Protein AF-A0A2A4N7I0-F1 (afdb_monomer_lite)

Structure (mmCIF, N/CA/C/O backbone):
data_AF-A0A2A4N7I0-F1
#
_entry.id   AF-A0A2A4N7I0-F1
#
loop_
_atom_site.group_PDB
_atom_site.id
_atom_site.type_symbol
_atom_site.label_atom_id
_atom_site.label_alt_id
_atom_site.label_comp_id
_atom_site.label_asym_id
_atom_site.label_entity_id
_atom_site.label_seq_id
_atom_site.pdbx_PDB_ins_code
_atom_site.Cartn_x
_atom_site.Cartn_y
_atom_site.Cartn_z
_atom_site.occupancy
_atom_site.B_iso_or_equiv
_atom_site.auth_seq_id
_atom_site.auth_comp_id
_atom_site.auth_asym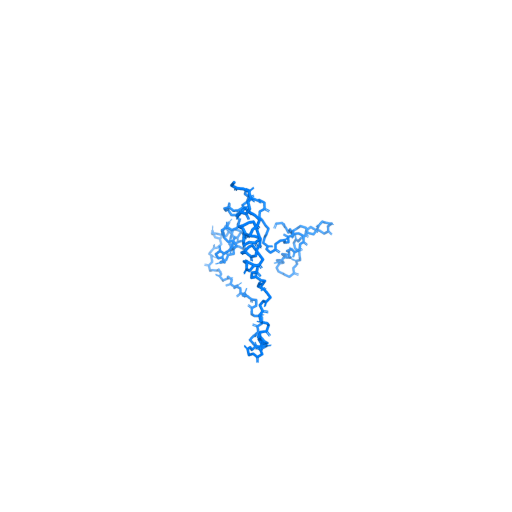_id
_atom_site.auth_atom_id
_atom_site.pdbx_PDB_model_num
ATOM 1 N N . MET A 1 1 ? 54.906 6.670 -34.200 1.00 59.84 1 MET A N 1
ATOM 2 C CA . MET A 1 1 ? 54.123 6.316 -32.990 1.00 59.84 1 MET A CA 1
ATOM 3 C C . MET A 1 1 ? 52.773 5.625 -33.280 1.00 59.84 1 MET A C 1
ATOM 5 O O . MET A 1 1 ? 52.002 5.450 -32.356 1.00 59.84 1 MET A O 1
ATOM 9 N N . LYS A 1 2 ? 52.462 5.188 -34.520 1.00 63.06 2 LYS A N 1
ATOM 10 C CA . LYS A 1 2 ? 51.141 4.603 -34.872 1.00 63.06 2 LYS A CA 1
ATOM 11 C C . LYS A 1 2 ? 51.090 3.060 -34.897 1.00 63.06 2 LYS A C 1
ATOM 13 O O . LYS A 1 2 ? 50.013 2.491 -34.987 1.00 63.06 2 LYS A O 1
ATOM 18 N N . ARG A 1 3 ? 52.243 2.379 -34.803 1.00 65.44 3 ARG A N 1
ATOM 19 C CA . ARG A 1 3 ? 52.352 0.906 -34.889 1.00 65.44 3 ARG A CA 1
ATOM 20 C C . ARG A 1 3 ? 51.964 0.175 -33.593 1.00 65.44 3 ARG A C 1
ATOM 22 O O . ARG A 1 3 ? 51.535 -0.965 -33.664 1.00 65.44 3 ARG A O 1
ATOM 29 N N . SER A 1 4 ? 52.057 0.837 -32.436 1.00 75.56 4 SER A N 1
ATOM 30 C CA . SER A 1 4 ? 51.628 0.291 -31.136 1.00 75.56 4 SER A CA 1
ATOM 31 C C . SER A 1 4 ? 50.154 0.563 -30.807 1.00 75.56 4 SER A C 1
ATOM 33 O O . SER A 1 4 ? 49.634 0.002 -29.850 1.00 75.56 4 SER A O 1
ATOM 35 N N . LEU A 1 5 ? 49.468 1.403 -31.592 1.00 76.38 5 LEU A N 1
ATOM 36 C CA . LEU A 1 5 ? 48.081 1.798 -31.326 1.00 76.38 5 LEU A CA 1
ATOM 37 C C . LEU A 1 5 ? 47.075 0.700 -31.712 1.00 76.38 5 LEU A C 1
ATOM 39 O O . LEU A 1 5 ? 46.079 0.507 -31.027 1.00 76.38 5 LEU A O 1
ATOM 43 N N . PHE A 1 6 ? 47.362 -0.055 -32.776 1.00 79.94 6 PHE A N 1
ATOM 44 C CA . PHE A 1 6 ? 46.517 -1.158 -33.241 1.00 79.94 6 PHE A CA 1
ATOM 45 C C . PHE A 1 6 ? 46.392 -2.319 -32.229 1.00 79.94 6 PHE A C 1
ATOM 47 O O . PHE A 1 6 ? 45.262 -2.691 -31.916 1.00 79.94 6 PHE A O 1
ATOM 54 N N . PRO A 1 7 ? 47.486 -2.856 -31.640 1.00 81.81 7 PRO A N 1
ATOM 55 C CA . PRO A 1 7 ? 47.355 -3.888 -30.607 1.00 81.81 7 PRO A CA 1
ATOM 56 C C . PRO A 1 7 ? 46.713 -3.354 -29.315 1.00 81.81 7 PRO A C 1
ATOM 58 O O . PRO A 1 7 ? 46.043 -4.104 -28.611 1.00 81.81 7 PRO A O 1
ATOM 61 N N . LEU A 1 8 ? 46.860 -2.058 -29.019 1.00 82.81 8 LEU A N 1
ATOM 62 C CA . LEU A 1 8 ? 46.250 -1.424 -27.848 1.00 82.81 8 LEU A CA 1
ATOM 63 C C . LEU A 1 8 ? 44.728 -1.272 -28.004 1.00 82.81 8 LEU A C 1
ATOM 65 O O . LEU A 1 8 ? 43.986 -1.532 -27.061 1.00 82.81 8 LEU A O 1
ATOM 69 N N . LEU A 1 9 ? 44.254 -0.934 -29.206 1.00 82.06 9 LEU A N 1
ATOM 70 C CA . LEU A 1 9 ? 42.825 -0.903 -29.522 1.00 82.06 9 LEU A CA 1
ATOM 71 C C . LEU A 1 9 ? 42.211 -2.313 -29.482 1.00 82.06 9 LEU A C 1
ATOM 73 O O . LEU A 1 9 ? 41.126 -2.494 -28.938 1.00 82.06 9 LEU A O 1
ATOM 77 N N . PHE A 1 10 ? 42.926 -3.314 -30.007 1.00 82.62 10 PHE A N 1
ATOM 78 C CA . PHE A 1 10 ? 42.494 -4.715 -29.969 1.00 82.62 10 PHE A CA 1
ATOM 79 C C . PHE A 1 10 ? 42.381 -5.243 -28.529 1.00 82.62 10 PHE A C 1
ATOM 81 O O . PHE A 1 10 ? 41.400 -5.898 -28.182 1.00 82.62 10 PHE A O 1
ATOM 88 N N . SER A 1 11 ? 43.338 -4.878 -27.669 1.00 82.75 11 SER A N 1
ATOM 89 C CA . SER A 1 11 ? 43.296 -5.167 -26.231 1.00 82.75 11 SER A CA 1
ATOM 90 C C . SER A 1 11 ? 42.081 -4.524 -25.549 1.00 82.75 11 SER A C 1
ATOM 92 O O . SER A 1 11 ? 41.328 -5.219 -24.867 1.00 82.75 11 SER A O 1
ATOM 94 N N . LEU A 1 12 ? 41.800 -3.239 -25.806 1.00 80.19 12 LEU A N 1
ATOM 95 C CA . LEU A 1 12 ? 40.627 -2.569 -25.229 1.00 80.19 12 LEU A CA 1
ATOM 96 C C . LEU A 1 12 ? 39.304 -3.233 -25.634 1.00 80.19 12 LEU A C 1
ATOM 98 O O . LEU A 1 12 ? 38.440 -3.421 -24.783 1.00 80.19 12 LEU A O 1
ATOM 102 N N . VAL A 1 13 ? 39.141 -3.611 -26.905 1.00 81.69 13 VAL A N 1
ATOM 103 C CA . VAL A 1 13 ? 37.918 -4.280 -27.386 1.00 81.69 13 VAL A CA 1
ATOM 104 C C . VAL A 1 13 ? 37.733 -5.645 -26.718 1.00 81.69 13 VAL A C 1
ATOM 106 O O . VAL A 1 13 ? 36.616 -5.996 -26.343 1.00 81.69 13 VAL A O 1
ATOM 109 N N . SER A 1 14 ? 38.820 -6.391 -26.505 1.00 77.44 14 SER A N 1
ATOM 110 C CA . SER A 1 14 ? 38.760 -7.684 -25.815 1.00 77.44 14 SER A CA 1
ATOM 111 C C . SER A 1 14 ? 38.336 -7.561 -24.346 1.00 77.44 14 SER A C 1
ATOM 113 O O . SER A 1 14 ? 37.576 -8.400 -23.870 1.00 77.44 14 SER A O 1
ATOM 115 N N . LEU A 1 15 ? 38.729 -6.486 -23.648 1.00 75.44 15 LEU A N 1
ATOM 116 C CA . LEU A 1 15 ? 38.289 -6.225 -22.271 1.00 75.44 15 LEU A CA 1
ATOM 117 C C . LEU A 1 15 ? 36.779 -5.958 -22.179 1.00 75.44 15 LEU A C 1
ATOM 119 O O . LEU A 1 15 ? 36.137 -6.424 -21.242 1.00 75.44 15 LEU A O 1
ATOM 123 N N . TYR A 1 16 ? 36.199 -5.247 -23.152 1.00 72.94 16 TYR A N 1
ATOM 124 C CA . TYR A 1 16 ? 34.754 -4.986 -23.176 1.00 72.94 16 TYR A CA 1
ATOM 125 C C . TYR A 1 16 ? 33.923 -6.263 -23.370 1.00 72.94 16 TYR A C 1
ATOM 127 O O . TYR A 1 16 ? 32.845 -6.370 -22.792 1.00 72.9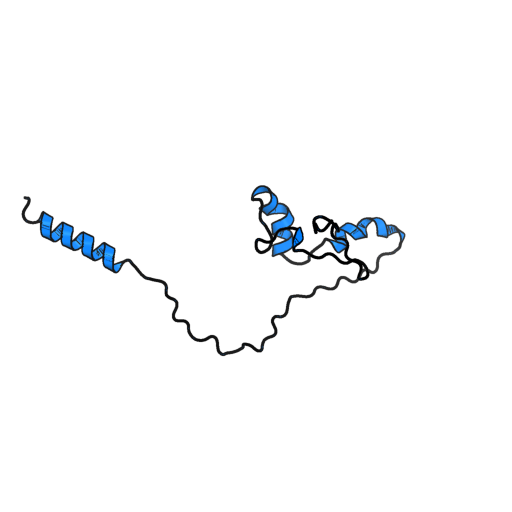4 16 TYR A O 1
ATOM 135 N N . ALA A 1 17 ? 34.417 -7.240 -24.137 1.00 68.94 17 ALA A N 1
ATOM 136 C CA . ALA A 1 17 ? 33.706 -8.497 -24.381 1.00 68.94 17 ALA A CA 1
ATOM 137 C C . ALA A 1 17 ? 33.682 -9.432 -23.154 1.00 68.94 17 ALA A C 1
ATOM 139 O O . ALA A 1 17 ? 32.698 -10.135 -22.947 1.00 68.94 17 ALA A O 1
ATOM 140 N N . PHE A 1 18 ? 34.728 -9.419 -22.318 1.00 71.25 18 PHE A N 1
ATOM 141 C CA . PHE A 1 18 ? 34.786 -10.223 -21.087 1.00 71.25 18 PHE A CA 1
ATOM 142 C C . PHE A 1 18 ? 33.936 -9.665 -19.934 1.00 71.25 18 PHE A C 1
ATOM 144 O O . PHE A 1 18 ? 33.701 -10.381 -18.969 1.00 71.25 18 PHE A O 1
ATOM 151 N N . SER A 1 19 ? 33.462 -8.416 -20.015 1.00 62.25 19 SER A N 1
ATOM 152 C CA . SER A 1 19 ? 32.665 -7.785 -18.949 1.00 62.25 19 SER A CA 1
ATOM 153 C C . SER A 1 19 ? 31.161 -8.083 -19.035 1.00 62.25 19 SER A C 1
ATOM 155 O O . SER A 1 19 ? 30.382 -7.507 -18.273 1.00 62.25 19 SER A O 1
ATOM 157 N N . GLN A 1 20 ? 30.726 -8.926 -19.973 1.00 68.31 20 GLN A N 1
ATOM 158 C CA . GLN A 1 20 ? 29.317 -9.266 -20.150 1.00 68.31 20 GLN A CA 1
ATOM 159 C C . GLN A 1 20 ? 28.968 -10.538 -19.362 1.00 68.31 20 GLN A C 1
ATOM 161 O O . GLN A 1 20 ? 28.799 -11.613 -19.933 1.00 68.31 20 GLN A O 1
ATOM 166 N N . ASP A 1 21 ? 28.837 -10.409 -18.041 1.00 58.81 21 ASP A N 1
ATOM 167 C CA . ASP A 1 21 ? 28.183 -11.432 -17.225 1.00 58.81 21 ASP A CA 1
ATOM 168 C C . ASP A 1 21 ? 26.685 -11.414 -17.550 1.00 58.81 21 ASP A C 1
ATOM 170 O O . ASP A 1 21 ? 25.942 -10.499 -17.191 1.00 58.81 21 ASP A O 1
ATOM 174 N N . SER A 1 22 ? 26.237 -12.414 -18.303 1.00 53.28 22 SER A N 1
ATOM 175 C CA . SER A 1 22 ? 24.813 -12.689 -18.434 1.00 53.28 22 SER A CA 1
ATOM 176 C C . SER A 1 22 ? 24.386 -13.429 -17.176 1.00 53.28 22 SER A C 1
ATOM 178 O O . SER A 1 22 ? 24.701 -14.607 -17.023 1.00 53.28 22 SER A O 1
ATOM 180 N N . ASP A 1 23 ? 23.637 -12.761 -16.299 1.00 55.66 23 ASP A N 1
ATOM 181 C CA . ASP A 1 23 ? 22.860 -13.399 -15.232 1.00 55.66 23 ASP A CA 1
ATOM 182 C C . ASP A 1 23 ? 21.734 -14.264 -15.838 1.00 55.66 23 ASP A C 1
ATOM 184 O O . ASP A 1 23 ? 20.544 -14.090 -15.568 1.00 55.66 23 ASP A O 1
ATOM 188 N N . THR A 1 24 ? 22.074 -15.255 -16.662 1.00 55.59 24 THR A N 1
ATOM 189 C CA . THR A 1 24 ? 21.239 -16.443 -16.794 1.00 55.59 24 THR A CA 1
ATOM 190 C C . THR A 1 24 ? 21.485 -17.252 -15.539 1.00 55.59 24 THR A C 1
ATOM 192 O O . THR A 1 24 ? 22.331 -18.144 -15.497 1.00 55.59 24 THR A O 1
ATOM 195 N N . LYS A 1 25 ? 20.764 -16.849 -14.488 1.00 53.12 25 LYS A N 1
ATOM 196 C CA . LYS A 1 25 ? 20.591 -17.588 -13.245 1.00 53.12 25 LYS A CA 1
ATOM 197 C C . LYS A 1 25 ? 20.537 -19.065 -13.595 1.00 53.12 25 LYS A C 1
ATOM 199 O O . LYS A 1 25 ? 19.654 -19.484 -14.343 1.00 53.12 25 LYS A O 1
ATOM 204 N N . ASN A 1 26 ? 21.484 -19.835 -13.069 1.00 53.00 26 ASN A N 1
ATOM 205 C CA . ASN A 1 26 ? 21.304 -21.268 -12.944 1.00 53.00 26 ASN A CA 1
ATOM 206 C C . ASN A 1 26 ? 19.917 -21.457 -12.328 1.00 53.00 26 ASN A C 1
ATOM 208 O O . ASN A 1 26 ? 19.702 -21.088 -11.172 1.00 53.00 26 ASN A O 1
ATOM 212 N N . ILE A 1 27 ? 18.966 -21.947 -13.123 1.00 58.53 27 ILE A N 1
ATOM 213 C CA . ILE A 1 27 ? 17.682 -22.425 -12.629 1.00 58.53 27 ILE A CA 1
ATOM 214 C C . ILE A 1 27 ? 18.036 -23.721 -11.904 1.00 58.53 27 ILE A C 1
ATOM 216 O O . ILE A 1 27 ? 17.926 -24.818 -12.441 1.00 58.53 27 ILE A O 1
ATOM 220 N N . LEU A 1 28 ? 18.588 -23.567 -10.701 1.00 55.56 28 LEU A N 1
ATOM 221 C CA . LEU A 1 28 ? 18.522 -24.586 -9.682 1.00 55.56 28 LEU A CA 1
ATOM 222 C C . LEU A 1 28 ? 17.032 -24.772 -9.466 1.00 55.56 28 LEU A C 1
ATOM 224 O O . LEU A 1 28 ? 16.332 -23.858 -9.036 1.00 55.56 28 LEU A O 1
ATOM 228 N N . SER A 1 29 ? 16.550 -25.917 -9.918 1.00 56.22 29 SER A N 1
ATOM 229 C CA . SER A 1 29 ? 15.194 -26.379 -9.733 1.00 56.22 29 SER A CA 1
ATOM 230 C C . SER A 1 29 ? 14.852 -26.222 -8.253 1.00 56.22 29 SER A C 1
ATOM 232 O O . SER A 1 29 ? 15.330 -27.001 -7.427 1.00 56.22 29 SER A O 1
ATOM 234 N N . ASP A 1 30 ? 14.050 -25.211 -7.914 1.00 53.44 30 ASP A N 1
ATOM 235 C CA . ASP A 1 30 ? 13.411 -25.085 -6.605 1.00 53.44 30 ASP A CA 1
ATOM 236 C C . ASP A 1 30 ? 12.429 -26.256 -6.485 1.00 53.44 30 ASP A C 1
ATOM 238 O O . ASP A 1 30 ? 11.252 -26.187 -6.828 1.00 53.44 30 ASP A O 1
ATOM 242 N N . SER A 1 31 ? 12.960 -27.416 -6.114 1.00 63.44 31 SER A N 1
ATOM 243 C CA . SER A 1 31 ? 12.225 -28.667 -5.918 1.00 63.44 31 SER A CA 1
ATOM 244 C C . SER A 1 31 ? 12.253 -29.097 -4.453 1.00 63.44 31 SER A C 1
ATOM 246 O O . SER A 1 31 ? 12.228 -30.283 -4.146 1.00 63.44 31 SER A O 1
ATOM 248 N N . ILE A 1 32 ? 12.285 -28.111 -3.554 1.00 57.22 32 ILE A N 1
ATOM 249 C CA . ILE A 1 32 ? 11.993 -28.198 -2.118 1.00 57.22 32 ILE A CA 1
ATOM 250 C C . ILE A 1 32 ? 11.433 -26.797 -1.775 1.00 57.22 32 ILE A C 1
ATOM 252 O O . ILE A 1 32 ? 12.206 -25.869 -1.620 1.00 57.22 32 ILE A O 1
ATOM 256 N N . SER A 1 33 ? 10.144 -26.453 -1.804 1.00 51.28 33 SER A N 1
ATOM 257 C CA . SER A 1 33 ? 8.950 -27.154 -1.345 1.00 51.28 33 SER A CA 1
ATOM 258 C C . SER A 1 33 ? 7.710 -26.507 -1.986 1.00 51.28 33 SER A C 1
ATOM 260 O O . SER A 1 33 ? 7.114 -25.593 -1.422 1.00 51.28 33 SER A O 1
ATOM 262 N N . ALA A 1 34 ? 7.261 -27.006 -3.139 1.00 51.16 34 ALA A N 1
ATOM 263 C CA . ALA A 1 34 ? 6.003 -26.595 -3.789 1.00 51.16 34 ALA A CA 1
ATOM 264 C C . ALA A 1 34 ? 4.725 -27.028 -3.019 1.00 51.16 34 ALA A C 1
ATOM 266 O O . ALA A 1 34 ? 3.639 -27.095 -3.588 1.00 51.16 34 ALA A O 1
ATOM 267 N N . LEU A 1 35 ? 4.863 -27.347 -1.726 1.00 52.81 35 LEU A N 1
ATOM 268 C CA . LEU A 1 35 ? 3.795 -27.731 -0.799 1.00 52.81 35 LEU A CA 1
ATOM 269 C C . LEU A 1 35 ? 3.730 -26.837 0.445 1.00 52.81 35 LEU A C 1
ATOM 271 O O . LEU A 1 35 ? 2.896 -27.076 1.315 1.00 52.81 35 LEU A O 1
ATOM 275 N N . GLN A 1 36 ? 4.566 -25.802 0.548 1.00 52.22 36 GLN A N 1
ATOM 276 C CA . GLN A 1 36 ? 4.239 -24.710 1.454 1.00 52.22 36 GLN A CA 1
ATOM 277 C C . GLN A 1 36 ? 3.157 -23.911 0.743 1.00 52.22 36 GLN A C 1
ATOM 279 O O . GLN A 1 36 ? 3.424 -23.300 -0.292 1.00 52.22 36 GLN A O 1
ATOM 284 N N . LEU A 1 37 ? 1.921 -24.045 1.232 1.00 55.78 37 LEU A N 1
ATOM 285 C CA . LEU A 1 37 ? 0.765 -23.311 0.746 1.00 55.78 37 LEU A CA 1
ATOM 286 C C . LEU A 1 37 ? 1.201 -21.892 0.378 1.00 55.78 37 LEU A C 1
ATOM 288 O O . LEU A 1 37 ? 1.891 -21.223 1.146 1.00 55.78 37 LEU A O 1
ATOM 292 N N . SER A 1 38 ? 0.769 -21.434 -0.792 1.00 53.31 38 SER A N 1
ATOM 293 C CA . SER A 1 38 ? 0.609 -20.012 -1.065 1.00 53.31 38 SER A CA 1
ATOM 294 C C . SER A 1 38 ? -0.372 -19.470 -0.010 1.00 53.31 38 SER A C 1
ATOM 296 O O . SER A 1 38 ? -1.573 -19.350 -0.248 1.00 53.31 38 SER A O 1
ATOM 298 N N . GLU A 1 39 ? 0.123 -19.241 1.203 1.00 63.38 39 GLU A N 1
ATOM 299 C CA . GLU A 1 39 ? -0.583 -18.621 2.310 1.00 63.38 39 GLU A CA 1
ATOM 300 C C . GLU A 1 39 ? -0.685 -17.152 1.949 1.00 63.38 39 GLU A C 1
ATOM 302 O O . GLU A 1 39 ? 0.192 -16.334 2.219 1.00 63.38 39 GLU A O 1
ATOM 307 N N . ILE A 1 40 ? -1.764 -16.833 1.240 1.00 67.31 40 ILE A N 1
ATOM 308 C CA . ILE A 1 40 ? -2.225 -15.461 1.132 1.00 67.31 40 ILE A CA 1
ATOM 309 C C . ILE A 1 40 ? -2.460 -15.017 2.582 1.00 67.31 40 ILE A C 1
ATOM 311 O O . ILE A 1 40 ? -3.279 -15.641 3.262 1.00 67.31 40 ILE A O 1
ATOM 315 N N . PRO A 1 41 ? -1.740 -14.003 3.091 1.00 64.12 41 PRO A N 1
ATOM 316 C CA . PRO A 1 41 ? -1.915 -13.563 4.464 1.00 64.12 41 PRO A CA 1
ATOM 317 C C . PRO A 1 41 ? -3.350 -13.058 4.632 1.00 64.12 41 PRO A C 1
ATOM 319 O O . PRO A 1 41 ? -3.730 -12.039 4.057 1.00 64.12 41 PRO A O 1
ATOM 322 N N . ALA A 1 42 ? -4.155 -13.802 5.390 1.00 68.12 42 ALA A N 1
ATOM 323 C CA . ALA A 1 42 ? -5.510 -13.421 5.752 1.00 68.12 42 ALA A CA 1
ATOM 324 C C . ALA A 1 42 ? -5.472 -12.742 7.124 1.00 68.12 42 ALA A C 1
ATOM 326 O O . ALA A 1 42 ? -5.008 -13.324 8.103 1.00 68.12 42 ALA A O 1
ATOM 327 N N . PHE A 1 43 ? -5.942 -11.499 7.189 1.00 66.88 43 PHE A N 1
ATOM 328 C CA . PHE A 1 43 ? -6.028 -10.728 8.424 1.00 66.88 43 PHE A CA 1
ATOM 329 C C . PHE A 1 43 ? -7.496 -10.570 8.814 1.00 66.88 43 PHE A C 1
ATOM 331 O O . PHE A 1 43 ? -8.306 -10.111 8.011 1.00 66.88 43 PHE A O 1
ATOM 338 N N . SER A 1 44 ? -7.838 -10.957 10.041 1.00 74.31 44 SER A N 1
ATOM 339 C CA . SER A 1 44 ? -9.171 -10.774 10.615 1.00 74.31 44 SER A CA 1
ATOM 340 C C . SER A 1 44 ? -9.121 -9.704 11.701 1.00 74.31 44 SER A C 1
ATOM 342 O O . SER A 1 44 ? -8.339 -9.824 12.644 1.00 74.31 44 SER A O 1
ATOM 344 N N . ILE A 1 45 ? -9.976 -8.689 11.591 1.00 72.25 45 ILE A N 1
ATOM 345 C CA . ILE A 1 45 ? -10.146 -7.648 12.609 1.00 72.25 45 ILE A CA 1
ATOM 346 C C . ILE A 1 45 ? -11.386 -7.997 13.432 1.00 72.25 45 ILE A C 1
ATOM 348 O O . ILE A 1 45 ? -12.477 -8.110 12.879 1.00 72.25 45 ILE A O 1
ATOM 352 N N . SER A 1 46 ? -11.225 -8.154 14.746 1.00 75.69 46 SER A N 1
ATOM 353 C CA . SER A 1 46 ? -12.331 -8.202 15.706 1.00 75.69 46 SER A CA 1
ATOM 354 C C . SER A 1 46 ? -12.404 -6.876 16.453 1.00 75.69 46 SER A C 1
ATOM 356 O O . SER A 1 46 ? -11.378 -6.329 16.860 1.00 75.69 46 SER A O 1
ATOM 358 N N . THR A 1 47 ? -13.610 -6.352 16.630 1.00 71.19 47 THR A N 1
ATOM 359 C CA . THR A 1 47 ? -13.841 -5.029 17.202 1.00 71.19 47 THR A CA 1
ATOM 360 C C . THR A 1 47 ? -14.846 -5.141 18.348 1.00 71.19 47 THR A C 1
ATOM 362 O O . THR A 1 47 ? -15.980 -5.554 18.126 1.00 71.19 47 THR A O 1
ATOM 365 N N . ASP A 1 48 ? -14.428 -4.725 19.548 1.00 71.38 48 ASP A N 1
ATOM 366 C CA . ASP A 1 48 ? -15.239 -4.682 20.777 1.00 71.38 48 ASP A CA 1
ATOM 367 C C . ASP A 1 48 ? -15.681 -3.236 21.101 1.00 71.38 48 ASP A C 1
ATOM 369 O O . ASP A 1 48 ? -15.547 -2.760 22.229 1.00 71.38 48 ASP A O 1
ATOM 373 N N . ILE A 1 49 ? -16.133 -2.474 20.097 1.00 64.75 49 ILE A N 1
ATOM 374 C CA . ILE A 1 49 ? -16.525 -1.066 20.298 1.00 64.75 49 ILE A CA 1
ATOM 375 C C . ILE A 1 49 ? -17.971 -0.948 20.784 1.00 64.75 49 ILE A C 1
ATOM 377 O O . ILE A 1 49 ? -18.885 -1.586 20.264 1.00 64.75 49 ILE A O 1
ATOM 381 N N . SER A 1 50 ? -18.180 -0.080 21.772 1.00 65.12 50 SER A N 1
ATOM 382 C CA . SER A 1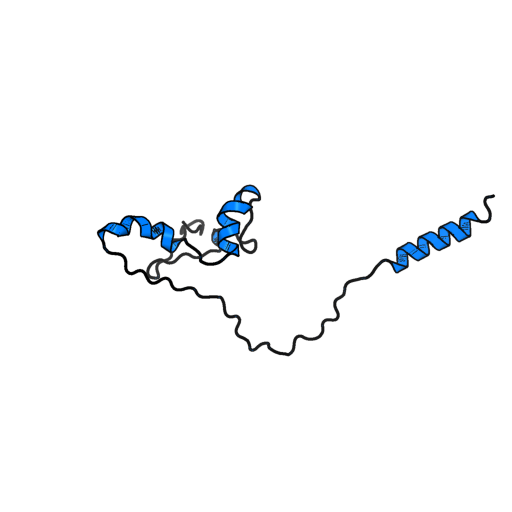 50 ? -19.512 0.314 22.240 1.00 65.12 50 SER A CA 1
ATOM 383 C C . SER A 1 50 ? -20.186 1.234 21.212 1.00 65.12 50 SER A C 1
ATOM 385 O O . SER A 1 50 ? -19.501 2.014 20.552 1.00 65.12 50 SER A O 1
ATOM 387 N N . GLU A 1 51 ? -21.519 1.190 21.079 1.00 64.56 51 GLU A N 1
ATOM 388 C CA . GLU A 1 51 ? -22.269 1.893 20.012 1.00 64.56 51 GLU A CA 1
ATOM 389 C C . GLU A 1 51 ? -21.972 3.403 19.900 1.00 64.56 51 GLU A C 1
ATOM 391 O O . GLU A 1 51 ? -22.037 3.974 18.808 1.00 64.56 51 GLU A O 1
ATOM 396 N N . THR A 1 52 ? -21.560 4.038 21.001 1.00 64.38 52 THR A N 1
ATOM 397 C CA . THR A 1 52 ? -21.160 5.452 21.074 1.00 64.38 52 THR A CA 1
ATOM 398 C C . THR A 1 52 ? -19.881 5.779 20.281 1.00 64.38 52 THR A C 1
ATOM 400 O O . THR A 1 52 ? -19.712 6.917 19.852 1.00 64.38 52 THR A O 1
ATOM 403 N N . GLU A 1 53 ? -18.999 4.805 20.026 1.00 63.88 53 GLU A N 1
ATOM 404 C CA . GLU A 1 53 ? -17.740 4.973 19.270 1.00 63.88 53 GLU A CA 1
ATOM 405 C C . GLU A 1 53 ? -17.824 4.456 17.816 1.00 63.88 53 GLU A C 1
ATOM 407 O O . GLU A 1 53 ? -16.845 4.487 17.068 1.00 63.88 53 GLU A O 1
ATOM 412 N N . SER A 1 54 ? -19.009 4.022 17.368 1.00 63.88 54 SER A N 1
ATOM 413 C CA . SER A 1 54 ? -19.223 3.380 16.056 1.00 63.88 54 SER A CA 1
ATOM 414 C C . SER A 1 54 ? -19.008 4.284 14.831 1.00 63.88 54 SER A C 1
ATOM 416 O O . SER A 1 54 ? -18.949 3.801 13.701 1.00 63.88 54 SER A O 1
ATOM 418 N N . GLN 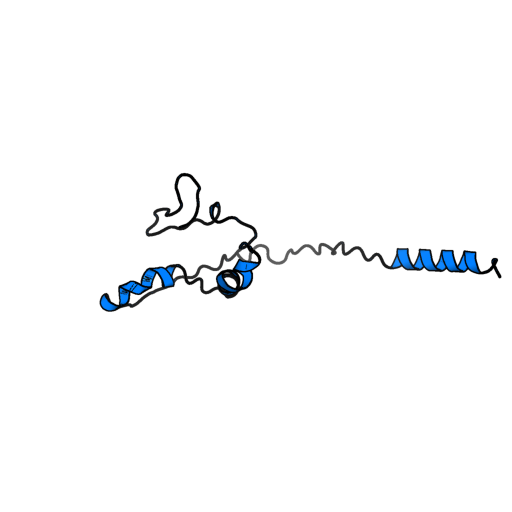A 1 55 ? -18.825 5.593 15.018 1.00 68.62 55 GLN A N 1
ATOM 419 C CA . GLN A 1 55 ? -18.649 6.548 13.915 1.00 68.62 55 GLN A CA 1
ATOM 420 C C . GLN A 1 55 ? -17.286 6.416 13.197 1.00 68.62 55 GLN A C 1
ATOM 422 O O . GLN A 1 55 ? -17.105 6.987 12.123 1.00 68.62 55 GLN A O 1
ATOM 427 N N . GLY A 1 56 ? -16.333 5.652 13.751 1.00 66.56 56 GLY A N 1
ATOM 428 C CA . GLY A 1 56 ? -14.989 5.442 13.185 1.00 66.56 56 GLY A CA 1
ATOM 429 C C . GLY A 1 56 ? -14.782 4.150 12.378 1.00 66.56 56 GLY A C 1
ATOM 430 O O . GLY A 1 56 ? -13.669 3.898 11.913 1.00 66.56 56 GLY A O 1
ATOM 431 N N . VAL A 1 57 ? -15.813 3.316 12.201 1.00 66.00 57 VAL A N 1
ATOM 432 C CA . VAL A 1 57 ? -15.660 1.936 11.689 1.00 66.00 57 VAL A CA 1
ATOM 433 C C . VAL A 1 57 ? -15.139 1.873 10.249 1.00 66.00 57 VAL A C 1
ATOM 435 O O . VAL A 1 57 ? -14.323 1.009 9.933 1.00 66.00 57 VAL A O 1
ATOM 438 N N . SER A 1 58 ? -15.513 2.818 9.384 1.00 67.88 58 SER A N 1
ATOM 439 C CA . SER A 1 58 ? -15.061 2.840 7.983 1.00 67.88 58 SER A CA 1
ATOM 440 C C . SER A 1 58 ? -13.540 2.982 7.844 1.00 67.88 58 SER A C 1
ATOM 442 O O . SER A 1 58 ? -12.943 2.402 6.941 1.00 67.88 58 SER A O 1
ATOM 444 N N . GLY A 1 59 ? -12.893 3.701 8.770 1.00 72.50 59 GLY A N 1
ATOM 445 C CA . GLY A 1 59 ? -11.434 3.828 8.801 1.00 72.50 59 GLY A CA 1
ATOM 446 C C . GLY A 1 59 ? -10.734 2.541 9.242 1.00 72.50 59 GLY A C 1
ATOM 447 O O . GLY A 1 59 ? -9.644 2.243 8.761 1.00 72.50 59 GLY A O 1
ATOM 448 N N . LEU A 1 60 ? -11.376 1.753 10.111 1.00 74.75 60 LEU A N 1
ATOM 449 C CA . LEU A 1 60 ? -10.861 0.459 10.566 1.00 74.75 60 LEU A CA 1
ATOM 450 C C . LEU A 1 60 ? -10.955 -0.602 9.468 1.00 74.75 60 LEU A C 1
ATOM 452 O O . LEU A 1 60 ? -9.978 -1.311 9.234 1.00 74.75 60 LEU A O 1
ATOM 456 N N . LEU A 1 61 ? -12.081 -0.659 8.748 1.00 76.38 61 LEU A N 1
ATOM 457 C CA . LEU A 1 61 ? -12.282 -1.582 7.622 1.00 76.38 61 LEU A CA 1
ATOM 458 C C . LEU A 1 61 ? -11.264 -1.363 6.494 1.00 76.38 61 LEU A C 1
ATOM 460 O O . LEU A 1 61 ? -10.854 -2.316 5.837 1.00 76.38 61 LEU A O 1
ATOM 464 N N . GLN A 1 62 ? -10.820 -0.119 6.295 1.00 73.06 62 GLN A N 1
ATOM 465 C CA . GLN A 1 62 ? -9.797 0.222 5.305 1.00 73.06 62 GLN A CA 1
ATOM 466 C C . GLN A 1 62 ? -8.362 0.155 5.865 1.00 73.06 62 GLN A C 1
ATOM 468 O O . GLN A 1 62 ? -7.392 0.269 5.106 1.00 73.06 62 GLN A O 1
ATOM 473 N N . SER A 1 63 ? -8.189 -0.048 7.177 1.00 69.75 63 SER A N 1
ATOM 474 C CA . SER A 1 63 ? -6.869 -0.154 7.802 1.00 69.75 63 SER A CA 1
ATOM 475 C C . SER A 1 63 ? -6.246 -1.522 7.506 1.00 69.75 63 SER A C 1
ATOM 477 O O . SER A 1 63 ? -6.397 -2.503 8.228 1.00 69.75 63 SER A O 1
ATOM 479 N N . SER A 1 64 ? -5.537 -1.608 6.384 1.00 70.00 64 SER A N 1
ATOM 480 C CA . SER A 1 64 ? -4.704 -2.771 6.095 1.00 70.00 64 SER A CA 1
ATOM 481 C C . SER A 1 64 ? -3.511 -2.789 7.056 1.00 70.00 64 SER A C 1
ATOM 483 O O . SER A 1 64 ? -2.730 -1.836 7.104 1.00 70.00 64 SER A O 1
ATOM 485 N N . GLY A 1 65 ? -3.371 -3.870 7.831 1.00 70.00 65 GLY A N 1
ATOM 486 C CA . GLY A 1 65 ? -2.279 -4.074 8.793 1.00 70.00 65 GLY A CA 1
ATOM 487 C C . GLY A 1 65 ? -0.904 -4.323 8.157 1.00 70.00 65 GLY A C 1
ATOM 488 O O . GLY A 1 65 ? 0.090 -4.439 8.870 1.00 70.00 65 GLY A O 1
ATOM 489 N N . ASP A 1 66 ? -0.825 -4.401 6.827 1.00 78.44 66 ASP A N 1
ATOM 490 C CA . ASP A 1 66 ? 0.421 -4.634 6.102 1.00 78.44 66 ASP A CA 1
ATOM 491 C C . ASP A 1 66 ? 1.241 -3.340 5.938 1.00 78.44 66 ASP A C 1
ATOM 493 O O . ASP A 1 66 ? 0.753 -2.308 5.462 1.00 78.44 66 ASP A O 1
ATOM 497 N N . VAL A 1 67 ? 2.531 -3.418 6.280 1.00 79.19 67 VAL A N 1
ATOM 498 C CA . VAL A 1 67 ? 3.522 -2.342 6.129 1.00 79.19 67 VAL A CA 1
ATOM 499 C C . VAL A 1 67 ? 3.587 -1.850 4.683 1.00 79.19 67 VAL A C 1
ATOM 501 O O . VAL A 1 67 ? 3.655 -0.640 4.450 1.00 79.19 67 VAL A O 1
ATOM 504 N N . PHE A 1 68 ? 3.519 -2.754 3.704 1.00 82.75 68 PHE A N 1
ATOM 505 C CA . PHE A 1 68 ? 3.572 -2.372 2.295 1.00 82.75 68 PHE A CA 1
ATOM 506 C C . PHE A 1 68 ? 2.328 -1.579 1.877 1.00 82.75 68 PHE A C 1
ATOM 508 O O . PHE A 1 68 ? 2.449 -0.514 1.262 1.00 82.75 68 PHE A O 1
ATOM 515 N N . SER A 1 69 ? 1.138 -2.057 2.253 1.00 79.56 69 SER A N 1
ATOM 516 C CA . SER A 1 69 ? -0.125 -1.362 1.983 1.00 79.56 69 SER A CA 1
ATOM 517 C C . SER A 1 69 ? -0.162 0.012 2.657 1.00 79.56 69 SER A C 1
ATOM 519 O O . SER A 1 69 ? -0.561 0.999 2.036 1.00 79.56 69 SER A O 1
ATOM 521 N N . ARG A 1 70 ? 0.315 0.107 3.903 1.00 79.94 70 ARG A N 1
ATOM 522 C CA . ARG A 1 70 ? 0.360 1.356 4.673 1.00 79.94 70 ARG A CA 1
ATOM 523 C C . ARG A 1 70 ? 1.259 2.415 4.030 1.00 79.94 70 ARG A C 1
ATOM 525 O O . ARG A 1 70 ? 0.861 3.575 3.932 1.00 79.94 70 ARG A O 1
ATOM 532 N N . ILE A 1 71 ? 2.464 2.040 3.597 1.00 83.25 71 ILE A N 1
ATOM 533 C CA . ILE A 1 71 ? 3.416 2.975 2.969 1.00 83.25 71 ILE A CA 1
ATOM 534 C C . ILE A 1 71 ? 2.917 3.397 1.584 1.00 83.25 71 ILE A C 1
ATOM 536 O O . ILE A 1 71 ? 2.984 4.578 1.233 1.00 83.25 71 ILE A O 1
ATOM 540 N N . THR A 1 72 ? 2.372 2.449 0.822 1.00 80.44 72 THR A N 1
ATOM 541 C CA . THR A 1 72 ? 1.851 2.674 -0.529 1.00 80.44 72 THR A CA 1
ATOM 542 C C . THR A 1 72 ? 0.750 3.732 -0.564 1.00 80.44 72 THR A C 1
ATOM 544 O O . THR A 1 72 ? 0.824 4.651 -1.383 1.00 80.44 72 THR A O 1
ATOM 547 N N . SER A 1 73 ? -0.231 3.654 0.340 1.00 73.94 73 SER A N 1
ATOM 548 C CA . SER A 1 73 ? -1.383 4.566 0.339 1.00 73.94 73 SER A CA 1
ATOM 549 C C . SER A 1 73 ? -1.013 6.030 0.601 1.00 73.94 73 SER A C 1
ATOM 551 O O . SER A 1 73 ? -1.656 6.927 0.055 1.00 73.94 73 SER A O 1
ATOM 553 N N . TYR A 1 74 ? 0.026 6.292 1.402 1.00 75.00 74 TYR A N 1
ATOM 554 C CA . TYR A 1 74 ? 0.418 7.656 1.777 1.00 75.00 74 TYR A CA 1
ATOM 555 C C . TYR A 1 74 ? 1.648 8.163 1.009 1.00 75.00 74 TYR A C 1
ATOM 557 O O . TYR A 1 74 ? 1.592 9.208 0.362 1.00 75.00 74 TYR A O 1
ATOM 565 N N . GLY A 1 75 ? 2.760 7.423 1.047 1.00 83.56 75 GLY A N 1
ATOM 566 C CA . GLY A 1 75 ? 4.055 7.886 0.538 1.00 83.56 75 GLY A CA 1
ATOM 567 C C . GLY A 1 75 ? 4.199 7.797 -0.981 1.00 83.56 75 GLY A C 1
ATOM 568 O O . GLY A 1 75 ? 4.793 8.677 -1.600 1.00 83.56 75 GLY A O 1
ATOM 569 N N . PHE A 1 76 ? 3.621 6.768 -1.607 1.00 85.88 76 PHE A N 1
ATOM 570 C CA . PHE A 1 76 ? 3.783 6.524 -3.047 1.00 85.88 76 PHE A CA 1
ATOM 571 C C . PHE A 1 76 ? 2.626 7.031 -3.913 1.00 85.88 76 PHE A C 1
ATOM 573 O O . PHE A 1 76 ? 2.638 6.867 -5.137 1.00 85.88 76 PHE A O 1
ATOM 580 N N . ARG A 1 77 ? 1.661 7.733 -3.313 1.00 78.94 77 ARG A N 1
ATOM 581 C CA . ARG A 1 77 ? 0.516 8.305 -4.031 1.00 78.94 77 ARG A CA 1
ATOM 582 C C . ARG A 1 77 ? 0.936 9.317 -5.105 1.00 78.94 77 ARG A C 1
ATOM 584 O O . ARG A 1 77 ? 0.371 9.315 -6.195 1.00 78.94 77 ARG A O 1
ATOM 591 N N . SER A 1 78 ? 1.961 10.134 -4.836 1.00 85.94 78 SER A N 1
ATOM 592 C CA . SER A 1 78 ? 2.507 11.103 -5.810 1.00 85.94 78 SER A CA 1
ATOM 593 C C . SER A 1 78 ? 3.139 10.418 -7.031 1.00 85.94 78 SER A C 1
ATOM 595 O O . SER A 1 78 ? 2.999 10.879 -8.163 1.00 85.94 78 SER A O 1
ATOM 597 N N . ALA A 1 79 ? 3.750 9.249 -6.823 1.00 89.19 79 ALA A N 1
ATOM 598 C CA . ALA A 1 79 ? 4.369 8.452 -7.879 1.00 89.19 79 ALA A CA 1
ATOM 599 C C . ALA A 1 79 ? 3.361 7.618 -8.694 1.00 89.19 79 ALA A C 1
ATOM 601 O O . ALA A 1 79 ? 3.774 6.836 -9.546 1.00 89.19 79 ALA A O 1
ATOM 602 N N . ARG A 1 80 ? 2.046 7.759 -8.442 1.00 85.69 80 ARG A N 1
ATOM 603 C CA . ARG A 1 80 ? 0.984 6.925 -9.042 1.00 85.69 80 ARG A CA 1
ATOM 604 C C . ARG A 1 80 ? 1.232 5.425 -8.861 1.00 85.69 80 ARG A C 1
ATOM 606 O O . ARG A 1 80 ? 0.896 4.623 -9.733 1.00 85.69 80 ARG A O 1
ATOM 613 N N . PHE A 1 81 ? 1.830 5.048 -7.736 1.00 86.88 81 PHE A N 1
ATOM 614 C CA . PHE A 1 81 ? 2.124 3.654 -7.461 1.00 86.88 81 PHE A CA 1
ATOM 615 C C . PHE A 1 81 ? 0.838 2.831 -7.347 1.00 86.88 81 PHE A C 1
ATOM 617 O O . PHE A 1 81 ? -0.169 3.290 -6.806 1.00 86.88 81 PHE A O 1
ATOM 624 N N . ARG A 1 82 ? 0.893 1.605 -7.865 1.00 85.56 82 ARG A N 1
ATOM 625 C CA . ARG A 1 82 ? -0.212 0.647 -7.872 1.00 85.56 82 ARG A CA 1
ATOM 626 C C . ARG A 1 82 ? 0.229 -0.622 -7.169 1.00 85.56 82 ARG A C 1
ATOM 628 O O . ARG A 1 82 ? 1.227 -1.225 -7.565 1.00 85.56 82 ARG A O 1
ATOM 635 N N . THR A 1 83 ? -0.535 -1.057 -6.174 1.00 81.88 83 THR A N 1
ATOM 636 C CA . THR A 1 83 ? -0.322 -2.343 -5.505 1.00 81.88 83 THR A CA 1
ATOM 637 C C . THR A 1 83 ? -0.309 -3.459 -6.551 1.00 81.88 83 THR A C 1
ATOM 639 O O . THR A 1 83 ? -1.294 -3.670 -7.254 1.00 81.88 83 THR A O 1
ATOM 642 N N . ARG A 1 84 ? 0.836 -4.140 -6.697 1.00 84.06 84 ARG A N 1
ATOM 643 C CA . ARG A 1 84 ? 1.074 -5.207 -7.694 1.00 84.06 84 ARG A CA 1
ATOM 644 C C . ARG A 1 84 ? 0.880 -4.791 -9.167 1.00 84.06 84 ARG A C 1
ATOM 646 O O . ARG A 1 84 ? 0.810 -5.649 -10.036 1.00 84.06 84 ARG A O 1
ATOM 653 N N . GLY A 1 85 ? 0.807 -3.491 -9.465 1.00 87.75 85 GLY A N 1
ATOM 654 C CA . GLY A 1 85 ? 0.561 -2.976 -10.818 1.00 87.75 85 GLY A CA 1
ATOM 655 C C . GLY A 1 85 ? -0.907 -2.988 -11.266 1.00 87.75 85 GLY A C 1
ATOM 656 O O . GLY A 1 85 ? -1.202 -2.501 -12.358 1.00 87.75 85 GLY A O 1
ATOM 657 N N . TYR A 1 86 ? -1.831 -3.479 -10.435 1.00 87.62 86 TYR A N 1
ATOM 658 C CA . TYR A 1 86 ? -3.252 -3.561 -10.774 1.00 87.62 86 TYR A CA 1
ATOM 659 C C . TYR A 1 86 ? -3.992 -2.229 -10.589 1.00 87.62 86 TYR A C 1
ATOM 661 O O . TYR A 1 86 ? -3.645 -1.401 -9.746 1.00 87.62 86 TYR A O 1
ATOM 669 N N . ASN A 1 87 ? -5.040 -2.029 -11.392 1.00 87.19 87 ASN A N 1
ATOM 670 C CA . ASN A 1 87 ? -6.004 -0.939 -11.210 1.00 87.19 87 ASN A CA 1
ATOM 671 C C . ASN A 1 87 ? -7.013 -1.279 -10.109 1.00 87.19 87 ASN A C 1
ATOM 673 O O . ASN A 1 87 ? -7.237 -2.460 -9.848 1.00 87.19 87 ASN A O 1
ATOM 677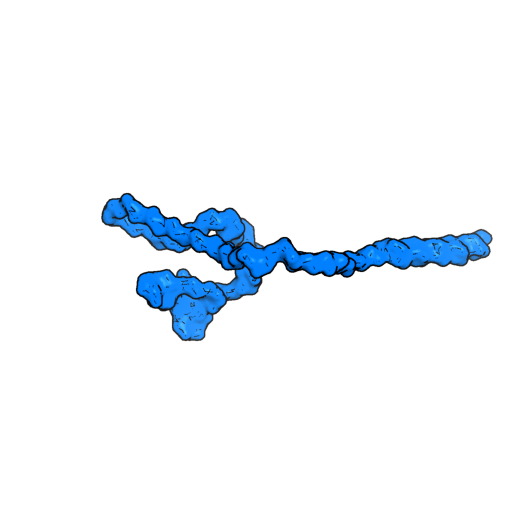 N N . SER A 1 88 ? -7.685 -0.255 -9.563 1.00 83.19 88 SER A N 1
ATOM 678 C CA . SER A 1 88 ? -8.813 -0.380 -8.615 1.00 83.19 88 SER A CA 1
ATOM 679 C C . SER A 1 88 ? -9.865 -1.401 -9.044 1.00 83.19 88 SER A C 1
ATOM 681 O O . SER A 1 88 ? -10.489 -2.026 -8.202 1.00 83.19 88 SER A O 1
ATOM 683 N N . ASP A 1 89 ? -10.025 -1.580 -10.352 1.00 86.75 89 ASP A N 1
ATOM 684 C CA . ASP A 1 89 ? -11.075 -2.395 -10.961 1.00 86.75 89 ASP A CA 1
ATOM 685 C C . ASP A 1 89 ? -10.822 -3.904 -10.771 1.00 86.75 89 ASP A C 1
ATOM 687 O O . ASP A 1 89 ? -11.698 -4.725 -11.004 1.00 86.75 89 ASP A O 1
ATOM 691 N N . ASN A 1 90 ? -9.608 -4.271 -10.339 1.00 87.75 90 ASN A N 1
ATOM 692 C CA . ASN A 1 90 ? -9.215 -5.647 -10.021 1.00 87.75 90 ASN A CA 1
ATOM 693 C C . ASN A 1 90 ? -9.189 -5.915 -8.507 1.00 87.75 90 ASN A C 1
ATOM 695 O O . ASN A 1 90 ? -8.764 -6.989 -8.087 1.00 87.75 90 ASN A O 1
ATOM 699 N N . PHE A 1 91 ? -9.569 -4.937 -7.682 1.00 83.50 91 PHE A N 1
ATOM 700 C CA . PHE A 1 91 ? -9.684 -5.114 -6.239 1.00 83.50 91 PHE A CA 1
ATOM 701 C C . PHE A 1 91 ? -11.151 -5.294 -5.896 1.00 83.50 91 PHE A C 1
ATOM 703 O O . PHE A 1 91 ? -11.936 -4.369 -6.056 1.00 83.50 91 PHE A O 1
ATOM 710 N N . GLU A 1 92 ? -11.526 -6.477 -5.433 1.00 86.62 92 GLU A N 1
ATOM 711 C CA . GLU A 1 92 ? -12.889 -6.755 -4.999 1.00 86.62 92 GLU A CA 1
ATOM 712 C C . GLU A 1 92 ? -13.069 -6.359 -3.532 1.00 86.62 92 GLU A C 1
ATOM 714 O O . GLU A 1 92 ? -12.275 -6.744 -2.670 1.00 86.62 92 GLU A O 1
ATOM 719 N N . VAL A 1 93 ? -14.119 -5.591 -3.249 1.00 85.44 93 VAL A N 1
ATOM 720 C CA . VAL A 1 93 ? -14.536 -5.240 -1.893 1.00 85.44 93 VAL A CA 1
ATOM 721 C C . VAL A 1 93 ? -15.914 -5.830 -1.655 1.00 85.44 93 VAL A C 1
ATOM 723 O O . VAL A 1 93 ? -16.860 -5.562 -2.396 1.00 85.44 93 VAL A O 1
ATOM 726 N N . MET A 1 94 ? -16.031 -6.619 -0.591 1.00 87.50 94 MET A N 1
ATOM 727 C CA . MET A 1 94 ? -17.288 -7.218 -0.166 1.00 87.50 94 MET A CA 1
ATOM 728 C C . MET A 1 94 ? -17.621 -6.775 1.252 1.00 87.50 94 MET A C 1
ATOM 730 O O . MET A 1 94 ? -16.781 -6.852 2.147 1.00 87.50 94 MET A O 1
ATOM 734 N N . ILE A 1 95 ? -18.869 -6.369 1.470 1.00 85.44 95 ILE A N 1
ATOM 735 C CA . ILE A 1 95 ? -19.424 -6.118 2.801 1.00 85.44 95 ILE A CA 1
ATOM 736 C C . ILE A 1 95 ? -20.594 -7.074 2.980 1.00 85.44 95 ILE A C 1
ATOM 738 O O . ILE A 1 95 ? -21.519 -7.088 2.171 1.00 85.44 95 ILE A O 1
ATOM 742 N N . ASN A 1 96 ? -20.542 -7.907 4.022 1.00 86.25 96 ASN A N 1
ATOM 743 C CA . ASN A 1 96 ? -21.555 -8.936 4.290 1.00 86.25 96 ASN A CA 1
ATOM 744 C C . ASN A 1 96 ? -21.816 -9.876 3.092 1.00 86.25 96 ASN A C 1
ATOM 746 O O . ASN A 1 96 ? -22.941 -10.317 2.877 1.00 86.25 96 ASN A O 1
ATOM 750 N N . GLY A 1 97 ? -20.782 -10.156 2.290 1.00 86.81 97 GLY A N 1
ATOM 751 C CA . GLY A 1 97 ? -20.887 -10.997 1.091 1.00 86.81 97 GLY A CA 1
ATOM 752 C C . GLY A 1 97 ? -21.522 -10.315 -0.126 1.00 86.81 97 GLY A C 1
ATOM 753 O O . GLY A 1 97 ? -21.714 -10.968 -1.147 1.00 86.81 97 GLY A O 1
ATOM 754 N N . VAL A 1 98 ? -21.832 -9.019 -0.046 1.00 88.88 98 VAL A N 1
ATOM 755 C CA . VAL A 1 98 ? -22.303 -8.219 -1.182 1.00 88.88 98 VAL A CA 1
ATOM 756 C C . VAL A 1 98 ? -21.139 -7.404 -1.734 1.00 88.88 98 VAL A C 1
ATOM 758 O O . VAL A 1 98 ? -20.450 -6.713 -0.980 1.00 88.88 98 VAL A O 1
ATOM 761 N N . GLN A 1 99 ? -20.927 -7.480 -3.046 1.00 89.31 99 GLN A N 1
ATOM 762 C CA . GLN A 1 99 ? -19.902 -6.705 -3.740 1.00 89.31 99 GLN A CA 1
ATOM 763 C C . GLN A 1 99 ? -20.249 -5.210 -3.714 1.00 89.31 99 GLN A C 1
ATOM 765 O O . GLN A 1 99 ? -21.363 -4.821 -4.059 1.00 89.31 99 GLN A O 1
ATOM 770 N N . MET A 1 100 ? -19.291 -4.382 -3.299 1.00 88.88 100 MET A N 1
ATOM 771 C CA . MET A 1 100 ? -19.427 -2.922 -3.200 1.00 88.88 100 MET A CA 1
ATOM 772 C C . MET A 1 100 ? -18.789 -2.179 -4.379 1.00 88.88 100 MET A C 1
ATOM 774 O O . MET A 1 100 ? -18.851 -0.954 -4.448 1.00 88.88 100 MET A O 1
ATOM 778 N N . ASN A 1 101 ? -18.147 -2.903 -5.294 1.00 89.81 101 ASN A N 1
ATOM 779 C CA . ASN A 1 101 ? -17.579 -2.335 -6.506 1.00 89.81 101 ASN A CA 1
ATOM 780 C C . ASN A 1 101 ? -18.670 -1.740 -7.404 1.00 89.81 101 ASN A C 1
ATOM 782 O O . ASN A 1 101 ? -19.783 -2.258 -7.478 1.00 89.81 101 ASN A O 1
ATOM 786 N N . ASP A 1 102 ? -18.317 -0.680 -8.129 1.00 90.50 102 ASP A N 1
ATOM 787 C CA . ASP A 1 102 ? -19.170 -0.089 -9.156 1.00 90.50 102 ASP A CA 1
ATOM 788 C C . ASP A 1 102 ? -19.589 -1.166 -10.184 1.00 90.50 102 ASP A C 1
ATOM 790 O O . ASP A 1 102 ? -18.710 -1.808 -10.769 1.00 90.50 102 ASP A O 1
ATOM 794 N N . PRO A 1 103 ? -20.896 -1.383 -10.422 1.00 84.75 103 PRO A N 1
ATOM 795 C CA . PRO A 1 103 ? -21.365 -2.424 -11.333 1.00 84.75 103 PRO A CA 1
ATOM 796 C C . PRO A 1 103 ? -21.013 -2.156 -12.804 1.00 84.75 103 PRO A C 1
ATOM 798 O O . PRO A 1 103 ? -20.968 -3.097 -13.594 1.00 84.75 103 PRO A O 1
ATOM 801 N N . GLU A 1 104 ? -20.767 -0.902 -13.190 1.00 86.56 104 GLU A N 1
ATOM 802 C CA . GLU A 1 104 ? -20.436 -0.520 -14.566 1.00 86.56 104 GLU A CA 1
ATOM 803 C C . GLU A 1 104 ? -18.923 -0.497 -14.802 1.00 86.56 104 GLU A C 1
ATOM 805 O O . GLU A 1 104 ? -18.443 -0.966 -15.836 1.00 86.56 104 GLU A O 1
ATOM 810 N N . PHE A 1 105 ? -18.159 0.038 -13.845 1.00 83.31 105 PHE A N 1
ATOM 811 C CA . PHE A 1 105 ? -16.719 0.285 -14.011 1.00 83.31 105 PHE A CA 1
ATOM 812 C C . PHE A 1 105 ? -15.815 -0.606 -13.149 1.00 83.31 105 PHE A C 1
ATOM 814 O O . PHE A 1 105 ? -14.594 -0.554 -13.294 1.00 83.31 105 PHE A O 1
ATOM 821 N N . GLY A 1 106 ? -16.379 -1.398 -12.237 1.00 83.12 106 GLY A N 1
ATOM 822 C CA . GLY A 1 106 ? -15.652 -2.329 -11.369 1.00 83.12 106 GLY A CA 1
ATOM 823 C C . GLY A 1 106 ? -14.814 -1.669 -10.274 1.00 83.12 106 GLY A C 1
ATOM 824 O O . GLY 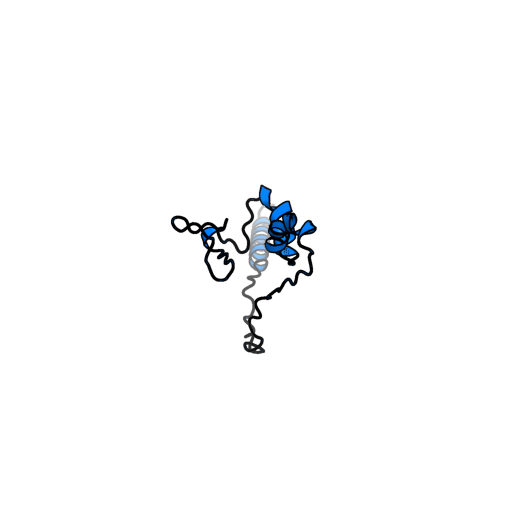A 1 106 ? -14.118 -2.367 -9.540 1.00 83.12 106 GLY A O 1
ATOM 825 N N . ARG A 1 107 ? -14.848 -0.339 -10.132 1.00 83.31 107 ARG A N 1
ATOM 826 C CA . ARG A 1 107 ? -14.040 0.391 -9.144 1.00 83.31 107 ARG A CA 1
ATOM 827 C C . ARG A 1 107 ? -14.494 0.063 -7.725 1.00 83.31 107 ARG A C 1
ATOM 829 O O . ARG A 1 107 ? -15.662 0.252 -7.403 1.00 83.31 107 ARG A O 1
ATOM 836 N N . ALA A 1 108 ? -13.564 -0.371 -6.878 1.00 75.06 108 ALA A N 1
ATOM 837 C CA . ALA A 1 108 ? -13.777 -0.400 -5.434 1.00 75.06 108 ALA A CA 1
ATOM 838 C C . ALA A 1 108 ? -13.999 1.030 -4.904 1.00 75.06 108 ALA A C 1
ATOM 840 O O . ALA A 1 108 ? -13.201 1.922 -5.221 1.00 75.06 108 ALA A O 1
ATOM 841 N N . ILE A 1 109 ? -15.083 1.228 -4.144 1.00 63.25 109 ILE A N 1
ATOM 842 C CA . ILE A 1 109 ? -15.401 2.479 -3.433 1.00 63.25 109 ILE A CA 1
ATOM 843 C C . ILE A 1 109 ? -14.596 2.639 -2.142 1.00 63.25 109 ILE A C 1
ATOM 845 O O . ILE A 1 109 ? -14.254 1.609 -1.517 1.00 63.25 109 ILE A O 1
#

Secondary structure (DSSP, 8-state):
--TTHHHHHHHHHHHHHHT------------S-TTS--------------GGGGGGHHHHHT----HHHHHHHHHSTTTT--GGG--GGG---EETTEE-S-TTT----

Sequence (109 aa):
MKRSLFPLLFSLVSLYAFSQDSDTKNILSDSISALQLSEIPAFSISTDISETESQGVSGLLQSSGDVFSRITSYGFRSARFRTRGYNSDNFEVMINGVQMNDPEFGRAI

Radius of gyration: 27.46 Å; chains: 1; bounding box: 76×40×57 Å

pLDDT: mean 73.64, std 11.45, range [51.16, 90.5]

Foldseek 3Di:
DCPVVVVVVVVVVVVVVVPDDDPPPPCPPPVPDPPPPPPPPDDDDDDPDDPVPVPCVVVVVQDDPDPVSVCCVPPCVVVVDDDVPDDQLPDWDDDPNHTCADPVRSHDD